Protein AF-A0A0S8JUA3-F1 (afdb_monomer_lite)

Structure (mmCIF, N/CA/C/O backbone):
data_AF-A0A0S8JUA3-F1
#
_entry.id   AF-A0A0S8JUA3-F1
#
loop_
_atom_site.group_PDB
_atom_site.id
_atom_site.type_symbol
_atom_site.label_atom_id
_atom_site.label_alt_id
_atom_site.label_comp_id
_atom_site.label_asym_id
_atom_site.label_entity_id
_atom_site.label_seq_id
_atom_site.pdbx_PDB_ins_code
_atom_site.Cartn_x
_atom_site.Cartn_y
_atom_site.Cartn_z
_atom_site.occupancy
_atom_site.B_iso_or_equiv
_atom_site.auth_seq_id
_atom_site.auth_comp_id
_atom_site.auth_asym_id
_atom_site.auth_atom_id
_atom_site.pdbx_PDB_model_num
ATOM 1 N N . MET A 1 1 ? 20.323 23.292 -15.624 1.00 36.72 1 MET A N 1
ATOM 2 C CA . MET A 1 1 ? 19.263 22.306 -15.928 1.00 36.72 1 MET A CA 1
ATOM 3 C C . MET A 1 1 ? 19.751 20.941 -15.466 1.00 36.72 1 MET A C 1
ATOM 5 O O . MET A 1 1 ? 20.550 20.321 -16.152 1.00 36.72 1 MET A O 1
ATOM 9 N N . THR A 1 2 ? 19.387 20.517 -14.258 1.00 39.62 2 THR A N 1
ATOM 10 C CA . THR A 1 2 ? 19.773 19.208 -13.717 1.00 39.62 2 THR A CA 1
ATOM 11 C C . THR A 1 2 ? 18.846 18.149 -14.302 1.00 39.62 2 THR A C 1
ATOM 13 O O . THR A 1 2 ? 17.684 18.047 -13.915 1.00 39.62 2 THR A O 1
ATOM 16 N N . GLN A 1 3 ? 19.338 17.376 -15.272 1.00 40.91 3 GLN A N 1
ATOM 17 C CA . GLN A 1 3 ? 18.647 16.166 -15.706 1.00 40.91 3 GLN A CA 1
ATOM 18 C C . GLN A 1 3 ? 18.680 15.166 -14.547 1.00 40.91 3 GLN A C 1
ATOM 20 O O . GLN A 1 3 ? 19.680 14.488 -14.321 1.00 40.91 3 GLN A O 1
ATOM 25 N N . GLY A 1 4 ? 17.604 15.121 -13.760 1.00 39.69 4 GLY A N 1
ATOM 26 C CA . GLY A 1 4 ? 17.374 14.019 -12.838 1.00 39.69 4 GLY A CA 1
ATOM 27 C C . GLY A 1 4 ? 17.335 12.730 -13.650 1.00 39.69 4 GLY A C 1
ATOM 28 O O . GLY A 1 4 ? 16.628 12.676 -14.654 1.00 39.69 4 GLY A O 1
ATOM 29 N N . LEU A 1 5 ? 18.126 11.733 -13.246 1.00 41.03 5 LEU A N 1
ATOM 30 C CA . LEU A 1 5 ? 18.123 10.385 -13.816 1.00 41.03 5 LEU A CA 1
ATOM 31 C C . LEU A 1 5 ? 16.672 9.938 -14.030 1.00 41.03 5 LEU A C 1
ATOM 33 O O . LEU A 1 5 ? 15.945 9.677 -13.069 1.00 41.03 5 LEU A O 1
ATOM 37 N N . ASN A 1 6 ? 16.249 9.945 -15.296 1.00 45.50 6 ASN A N 1
ATOM 38 C CA . ASN A 1 6 ? 14.921 9.528 -15.711 1.00 45.50 6 ASN A CA 1
ATOM 39 C C . ASN A 1 6 ? 14.685 8.119 -15.174 1.00 45.50 6 ASN A C 1
ATOM 41 O O . ASN A 1 6 ? 15.565 7.267 -15.278 1.00 45.50 6 ASN A O 1
ATOM 45 N N . ALA A 1 7 ? 13.508 7.896 -14.593 1.00 56.03 7 ALA A N 1
ATOM 46 C CA . ALA A 1 7 ? 13.044 6.589 -14.167 1.00 56.03 7 ALA A CA 1
ATOM 47 C C . ALA A 1 7 ? 13.173 5.600 -15.334 1.00 56.03 7 ALA A C 1
ATOM 49 O O . ALA A 1 7 ? 12.353 5.598 -16.250 1.00 56.03 7 ALA A O 1
ATOM 50 N N . GLN A 1 8 ? 14.246 4.815 -15.325 1.00 83.06 8 GLN A N 1
ATOM 51 C CA . GLN A 1 8 ? 14.466 3.762 -16.296 1.00 83.06 8 GLN A CA 1
ATOM 52 C C . GLN A 1 8 ? 13.833 2.497 -15.736 1.00 83.06 8 GLN A C 1
ATOM 54 O O . GLN A 1 8 ? 14.122 2.078 -14.611 1.00 83.06 8 GLN A O 1
ATOM 59 N N . SER A 1 9 ? 12.930 1.926 -16.521 1.00 92.50 9 SER A N 1
ATOM 60 C CA . SER A 1 9 ? 12.477 0.558 -16.358 1.00 92.50 9 SER A CA 1
ATOM 61 C C . SER A 1 9 ? 12.742 -0.211 -17.644 1.00 92.50 9 SER A C 1
ATOM 63 O O . SER A 1 9 ? 12.627 0.324 -18.750 1.00 92.50 9 SER A O 1
ATOM 65 N N . LEU A 1 10 ? 13.147 -1.464 -17.485 1.00 95.56 10 LEU A N 1
ATOM 66 C CA . LEU A 1 10 ? 13.174 -2.454 -18.543 1.00 95.56 10 LEU A CA 1
ATOM 67 C C . LEU A 1 10 ? 11.903 -3.286 -18.417 1.00 95.56 10 LEU A C 1
ATOM 69 O O . LEU A 1 10 ? 11.754 -4.054 -17.467 1.00 95.56 10 LEU A O 1
ATOM 73 N N . ASP A 1 11 ? 11.014 -3.123 -19.388 1.00 97.31 11 ASP A N 1
ATOM 74 C CA . ASP A 1 11 ? 9.666 -3.678 -19.359 1.00 97.31 11 ASP A CA 1
ATOM 75 C C . ASP A 1 11 ? 9.482 -4.661 -20.521 1.00 97.31 11 ASP A C 1
ATOM 77 O O . ASP A 1 11 ? 9.709 -4.310 -21.682 1.00 97.31 11 ASP A O 1
ATOM 81 N N . ILE A 1 12 ? 9.088 -5.898 -20.214 1.00 96.12 12 ILE A N 1
ATOM 82 C CA . ILE A 1 12 ? 9.023 -7.011 -21.170 1.00 96.12 12 ILE A CA 1
ATOM 83 C C . ILE A 1 12 ? 7.688 -7.748 -21.001 1.00 96.12 12 ILE A C 1
ATOM 85 O O . ILE A 1 12 ? 7.344 -8.092 -19.876 1.00 96.12 12 ILE A O 1
ATOM 89 N N . PRO A 1 13 ? 6.944 -8.073 -22.073 1.00 96.69 13 PRO A N 1
ATOM 90 C CA . PRO A 1 13 ? 7.205 -7.739 -23.476 1.00 96.69 13 PRO A CA 1
ATOM 91 C C . PRO A 1 13 ? 6.755 -6.318 -23.849 1.00 96.69 13 PRO A C 1
ATOM 93 O O . PRO A 1 13 ? 6.977 -5.876 -24.973 1.00 96.69 13 PRO A O 1
ATOM 96 N N . SER A 1 14 ? 6.087 -5.608 -22.937 1.00 96.06 14 SER A N 1
ATOM 97 C CA . SER A 1 14 ? 5.482 -4.305 -23.194 1.00 96.06 14 SER A CA 1
ATOM 98 C C . SER A 1 14 ? 5.811 -3.317 -22.087 1.00 96.06 14 SER A C 1
ATOM 100 O O . SER A 1 14 ? 5.848 -3.678 -20.918 1.00 96.06 14 SER A O 1
ATOM 102 N N . ARG A 1 15 ? 5.898 -2.030 -22.442 1.00 93.50 15 ARG A N 1
ATOM 103 C CA . ARG A 1 15 ? 6.065 -0.908 -21.497 1.00 93.50 15 ARG A CA 1
ATOM 104 C C . ARG A 1 15 ? 4.949 -0.771 -20.457 1.00 93.50 15 ARG A C 1
ATOM 106 O O . ARG A 1 15 ? 5.069 0.038 -19.548 1.00 93.50 15 ARG A O 1
ATOM 113 N N . ARG A 1 16 ? 3.830 -1.484 -20.620 1.00 94.75 16 ARG A N 1
ATOM 114 C CA . ARG A 1 16 ? 2.664 -1.393 -19.722 1.00 94.75 16 ARG A CA 1
ATOM 115 C C . ARG A 1 16 ? 2.325 -2.697 -19.019 1.00 94.75 16 ARG A C 1
ATOM 117 O O . ARG A 1 16 ? 1.551 -2.658 -18.066 1.00 94.75 16 ARG A O 1
ATOM 124 N N . TRP A 1 17 ? 2.834 -3.834 -19.491 1.00 97.62 17 TRP A N 1
ATOM 125 C CA . TRP A 1 17 ? 2.502 -5.118 -18.890 1.00 97.62 17 TRP A CA 1
ATOM 126 C C . TRP A 1 17 ? 3.566 -6.194 -19.105 1.00 97.62 17 TRP A C 1
ATOM 128 O O . TRP A 1 17 ? 4.299 -6.166 -20.094 1.00 97.62 17 TRP A O 1
ATOM 138 N N . GLY A 1 18 ? 3.599 -7.159 -18.184 1.00 98.06 18 GLY A N 1
ATOM 139 C CA . GLY A 1 18 ? 4.516 -8.299 -18.191 1.00 98.06 18 GLY A CA 1
ATOM 140 C C . GLY A 1 18 ? 5.434 -8.299 -16.971 1.00 98.06 18 GLY A C 1
ATOM 141 O O . GLY A 1 18 ? 4.951 -8.353 -15.841 1.00 98.06 18 GLY A O 1
ATOM 142 N N . VAL A 1 19 ? 6.745 -8.234 -17.191 1.00 98.12 19 VAL A N 1
ATOM 143 C CA . VAL A 1 19 ? 7.775 -8.118 -16.154 1.00 98.12 19 VAL A CA 1
ATOM 144 C C . VAL A 1 19 ? 8.521 -6.789 -16.307 1.00 98.12 19 VAL A C 1
ATOM 146 O O . VAL A 1 19 ? 9.017 -6.486 -17.389 1.00 98.12 19 VAL A O 1
ATOM 149 N N . SER A 1 20 ? 8.594 -6.005 -15.231 1.00 97.88 20 SER A N 1
ATOM 150 C CA . SER A 1 20 ? 9.273 -4.703 -15.162 1.00 97.88 20 SER A CA 1
ATOM 151 C C . SER A 1 20 ? 10.447 -4.780 -14.194 1.00 97.88 20 SER A C 1
ATOM 153 O O . SER A 1 20 ? 10.266 -5.148 -13.034 1.00 97.88 20 SER A O 1
ATOM 155 N N . PHE A 1 21 ? 11.622 -4.332 -14.627 1.00 97.06 21 PHE A N 1
ATOM 156 C CA . PHE A 1 21 ? 12.784 -4.092 -13.772 1.00 97.06 21 PHE A CA 1
ATOM 157 C C . PHE A 1 21 ? 13.107 -2.602 -13.755 1.00 97.06 21 PHE A C 1
ATOM 159 O O . PHE A 1 21 ? 13.521 -2.046 -14.766 1.00 97.06 21 PHE A O 1
ATOM 166 N N . GLY A 1 22 ? 12.928 -1.953 -12.610 1.00 94.00 22 GLY A N 1
ATOM 167 C CA . GLY A 1 22 ? 13.101 -0.515 -12.434 1.00 94.00 22 GLY A CA 1
ATOM 168 C C . GLY A 1 22 ? 11.785 0.211 -12.164 1.00 94.00 22 GLY A C 1
ATOM 169 O O . GLY A 1 22 ? 10.752 -0.390 -11.860 1.00 94.00 22 GLY A O 1
ATOM 170 N N . ASN A 1 23 ? 11.824 1.538 -12.249 1.00 94.94 23 ASN A N 1
ATOM 171 C CA . ASN A 1 23 ? 10.730 2.384 -11.781 1.00 94.94 23 ASN A CA 1
ATOM 172 C C . ASN A 1 23 ? 9.723 2.708 -12.900 1.00 94.94 23 ASN A C 1
ATOM 174 O O . ASN A 1 23 ? 9.596 3.859 -13.315 1.00 94.94 23 ASN A O 1
ATOM 178 N N . SER A 1 24 ? 8.982 1.700 -13.374 1.00 95.56 24 SER A N 1
ATOM 179 C CA . SER A 1 24 ? 7.852 1.944 -14.282 1.00 95.56 24 SER A CA 1
ATOM 180 C C . SER A 1 24 ? 6.722 2.648 -13.518 1.00 95.56 24 SER A C 1
ATOM 182 O O . SER A 1 24 ? 6.395 2.247 -12.395 1.00 95.56 24 SER A O 1
ATOM 184 N N . LYS A 1 25 ? 6.165 3.725 -14.090 1.00 95.12 25 LYS A N 1
ATOM 185 C CA . LYS A 1 25 ? 5.148 4.579 -13.439 1.00 95.12 25 LYS A CA 1
ATOM 186 C C . LYS A 1 25 ? 3.723 4.037 -13.592 1.00 95.12 25 LYS A C 1
ATOM 188 O O . LYS A 1 25 ? 2.866 4.338 -12.762 1.00 95.12 25 LYS A O 1
ATOM 193 N N . GLU A 1 26 ? 3.479 3.270 -14.653 1.00 97.00 26 GLU A N 1
ATOM 194 C CA . GLU A 1 26 ? 2.200 2.638 -14.984 1.00 97.00 26 GLU A CA 1
ATOM 195 C C . GLU A 1 26 ? 2.442 1.228 -15.514 1.00 97.00 26 GLU A C 1
ATOM 197 O O . GLU A 1 26 ? 2.859 1.066 -16.660 1.00 97.00 26 GLU A O 1
ATOM 202 N N . PHE A 1 27 ? 2.188 0.209 -14.694 1.00 97.94 27 PHE A N 1
ATOM 203 C CA . PHE A 1 27 ? 2.537 -1.162 -15.060 1.00 97.94 27 PHE A CA 1
ATOM 204 C C . PHE A 1 27 ? 1.560 -2.209 -14.524 1.00 97.94 27 PHE A C 1
ATOM 206 O O . PHE A 1 27 ? 1.070 -2.100 -13.400 1.00 97.94 27 PHE A O 1
ATOM 213 N N . THR A 1 28 ? 1.302 -3.246 -15.322 1.00 98.62 28 THR A N 1
ATOM 214 C CA . THR A 1 28 ? 0.479 -4.401 -14.946 1.00 98.62 28 THR A CA 1
ATOM 215 C C . THR A 1 28 ? 1.264 -5.705 -15.065 1.00 98.62 28 THR A C 1
ATOM 217 O O . THR A 1 28 ? 1.608 -6.127 -16.164 1.00 98.62 28 THR A O 1
ATOM 220 N N . GLY A 1 29 ? 1.533 -6.382 -13.955 1.00 98.19 29 GLY A N 1
ATOM 221 C CA . GLY A 1 29 ? 2.257 -7.652 -13.952 1.00 98.19 29 GLY A CA 1
ATOM 222 C C . GLY A 1 29 ? 3.201 -7.775 -12.765 1.00 98.19 29 GLY A C 1
ATOM 223 O O . GLY A 1 29 ? 2.838 -7.406 -11.651 1.00 98.19 29 GLY A O 1
ATOM 224 N N . LEU A 1 30 ? 4.397 -8.311 -13.000 1.00 98.50 30 LEU A N 1
ATOM 225 C CA . LEU A 1 30 ? 5.438 -8.480 -11.989 1.00 98.50 30 LEU A CA 1
ATOM 226 C C . LEU A 1 30 ? 6.458 -7.344 -12.096 1.00 98.50 30 LEU A C 1
ATOM 228 O O . LEU A 1 30 ? 7.087 -7.165 -13.134 1.00 98.50 30 LEU A O 1
ATOM 232 N N . ARG A 1 31 ? 6.641 -6.572 -11.030 1.00 97.50 31 ARG A N 1
ATOM 233 C CA . ARG A 1 31 ? 7.524 -5.406 -11.004 1.00 97.50 31 ARG A CA 1
ATOM 234 C C . ARG A 1 31 ? 8.559 -5.549 -9.902 1.00 97.50 31 ARG A C 1
ATOM 236 O O . ARG A 1 31 ? 8.207 -5.682 -8.738 1.00 97.50 31 ARG A O 1
ATOM 243 N N . PHE A 1 32 ? 9.826 -5.463 -10.276 1.00 97.44 32 PHE A N 1
ATOM 244 C CA . PHE A 1 32 ? 10.958 -5.348 -9.371 1.00 97.44 32 PHE A CA 1
ATOM 245 C C . PHE A 1 32 ? 11.474 -3.922 -9.436 1.00 97.44 32 PHE A C 1
ATOM 247 O O . PHE A 1 32 ? 11.832 -3.436 -10.506 1.00 97.44 32 PHE A O 1
ATOM 254 N N . ASN A 1 33 ? 11.533 -3.245 -8.300 1.00 95.06 33 ASN A N 1
ATOM 255 C CA . ASN A 1 33 ? 12.000 -1.877 -8.224 1.00 95.06 33 ASN A CA 1
ATOM 256 C C . ASN A 1 33 ? 12.934 -1.684 -7.027 1.00 95.06 33 ASN A C 1
ATOM 258 O O . ASN A 1 33 ? 12.773 -2.290 -5.971 1.00 95.06 33 ASN A O 1
ATOM 262 N N . PHE A 1 34 ? 13.918 -0.802 -7.178 1.00 94.19 34 PHE A N 1
ATOM 263 C CA . PHE A 1 34 ? 14.765 -0.417 -6.056 1.00 94.19 34 PHE A CA 1
ATOM 264 C C . PHE A 1 34 ? 14.014 0.512 -5.098 1.00 94.19 34 PHE A C 1
ATOM 266 O O . PHE A 1 34 ? 14.025 0.299 -3.891 1.00 94.19 34 PHE A O 1
ATOM 273 N N . ARG A 1 35 ? 13.357 1.548 -5.632 1.00 94.62 35 ARG A N 1
ATOM 274 C CA . ARG A 1 35 ? 12.658 2.564 -4.841 1.00 94.62 35 ARG A CA 1
ATOM 275 C C . ARG A 1 35 ? 11.598 3.265 -5.676 1.00 94.62 35 ARG A C 1
ATOM 277 O O . ARG A 1 35 ? 11.921 3.813 -6.730 1.00 94.62 35 ARG A O 1
ATOM 284 N N . ASP A 1 36 ? 10.355 3.277 -5.208 1.00 94.50 36 ASP A N 1
ATOM 285 C CA . ASP A 1 36 ? 9.253 3.906 -5.943 1.00 94.50 36 ASP A CA 1
ATOM 286 C C . ASP A 1 36 ? 9.387 5.429 -5.984 1.00 94.50 36 ASP A C 1
ATOM 288 O O . ASP A 1 36 ? 9.708 6.067 -4.978 1.00 94.50 36 ASP A O 1
ATOM 292 N N . SER A 1 37 ? 9.166 6.009 -7.162 1.00 94.94 37 SER A N 1
ATOM 293 C CA . SER A 1 37 ? 9.193 7.455 -7.388 1.00 94.94 37 SER A CA 1
ATOM 294 C C . SER A 1 37 ? 8.195 7.838 -8.470 1.00 94.94 37 SER A C 1
ATOM 296 O O . SER A 1 37 ? 8.240 7.294 -9.575 1.00 94.94 37 SER A O 1
ATOM 298 N N . GLN A 1 38 ? 7.304 8.784 -8.168 1.00 95.12 38 GLN A N 1
ATOM 299 C CA . GLN A 1 38 ? 6.269 9.255 -9.098 1.00 95.12 38 GLN A CA 1
ATOM 300 C C . GLN A 1 38 ? 5.485 8.120 -9.792 1.00 95.12 38 GLN A C 1
ATOM 302 O O . GLN A 1 38 ? 5.128 8.221 -10.971 1.00 95.12 38 GLN A O 1
ATOM 307 N N . VAL A 1 39 ? 5.275 7.003 -9.095 1.00 96.44 39 VAL A N 1
ATOM 308 C CA . VAL A 1 39 ? 4.435 5.909 -9.572 1.00 96.44 39 VAL A CA 1
ATOM 309 C C . VAL A 1 39 ? 2.994 6.398 -9.563 1.00 96.44 39 VAL A C 1
ATOM 311 O O . VAL A 1 39 ? 2.554 7.024 -8.605 1.00 96.44 39 VAL A O 1
ATOM 314 N N . ARG A 1 40 ? 2.257 6.108 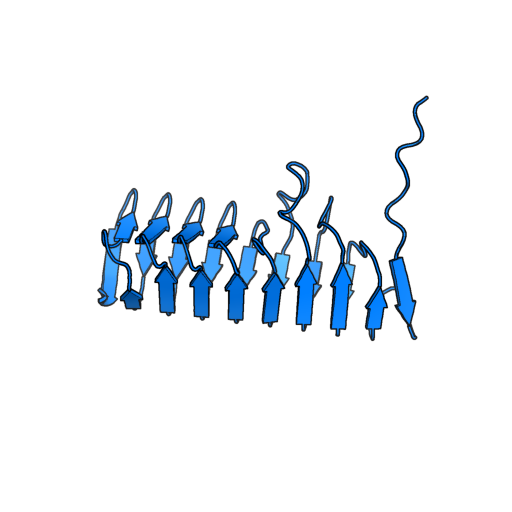-10.635 1.00 97.12 40 ARG A N 1
ATOM 315 C CA . ARG A 1 40 ? 0.836 6.450 -10.763 1.00 97.12 40 ARG A CA 1
ATOM 316 C C . ARG A 1 40 ? -0.039 5.229 -10.550 1.00 97.12 40 ARG A C 1
ATOM 318 O O . ARG A 1 40 ? -1.001 5.282 -9.792 1.00 97.12 40 ARG A O 1
ATOM 325 N N . ARG A 1 41 ? 0.294 4.111 -11.202 1.00 98.00 41 ARG A N 1
ATOM 326 C CA . ARG A 1 41 ? -0.506 2.886 -11.121 1.00 98.00 41 ARG A CA 1
ATOM 327 C C . ARG A 1 41 ? 0.341 1.630 -11.245 1.00 98.00 41 ARG A C 1
ATOM 329 O O . ARG A 1 41 ? 1.067 1.466 -12.218 1.00 98.00 41 ARG A O 1
ATOM 336 N N . VAL A 1 42 ? 0.178 0.698 -10.315 1.00 98.12 42 VAL A N 1
ATOM 337 C CA . VAL A 1 42 ? 0.727 -0.657 -10.432 1.00 98.12 42 VAL A CA 1
ATOM 338 C C . VAL A 1 42 ? -0.379 -1.659 -10.152 1.00 98.12 42 VAL A C 1
ATOM 340 O O . VAL A 1 42 ? -1.073 -1.546 -9.148 1.00 98.12 42 VAL A O 1
ATOM 343 N N . THR A 1 43 ? -0.574 -2.624 -11.047 1.00 98.62 43 THR A N 1
ATOM 344 C CA . THR A 1 43 ? -1.535 -3.720 -10.859 1.00 98.62 43 THR A CA 1
ATOM 345 C C . THR A 1 43 ? -0.815 -5.061 -10.970 1.00 98.62 43 THR A C 1
ATOM 347 O O . THR A 1 43 ? -0.219 -5.343 -12.000 1.00 98.62 43 THR A O 1
ATOM 350 N N . GLY A 1 44 ? -0.837 -5.896 -9.935 1.00 98.31 44 GLY A N 1
ATOM 351 C CA . GLY A 1 44 ? -0.141 -7.187 -9.922 1.00 98.31 44 GLY A CA 1
ATOM 352 C C . GLY A 1 44 ? 0.794 -7.338 -8.727 1.00 98.31 44 GLY A C 1
ATOM 353 O O . GLY A 1 44 ? 0.395 -7.059 -7.602 1.00 98.31 44 GLY A O 1
ATOM 354 N N . ILE A 1 45 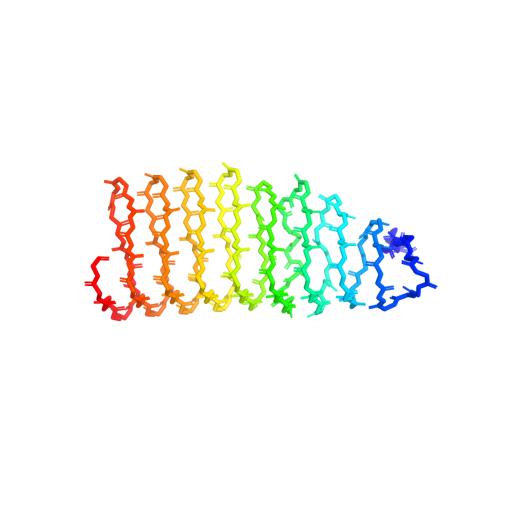? 2.016 -7.816 -8.957 1.00 98.50 45 ILE A N 1
ATOM 355 C CA . ILE A 1 45 ? 3.013 -8.076 -7.913 1.00 98.50 45 ILE A CA 1
ATOM 356 C C . ILE A 1 45 ? 4.096 -6.996 -7.983 1.00 98.50 45 ILE A C 1
ATOM 358 O O . ILE A 1 45 ? 4.771 -6.873 -9.000 1.00 98.50 45 ILE A O 1
ATOM 362 N N . ASN A 1 46 ? 4.290 -6.235 -6.907 1.00 97.88 46 ASN A N 1
ATOM 363 C CA . ASN A 1 46 ? 5.308 -5.192 -6.795 1.00 97.88 46 ASN A CA 1
ATOM 364 C C . ASN A 1 46 ? 6.321 -5.530 -5.697 1.00 97.88 46 ASN A C 1
ATOM 366 O O . ASN A 1 46 ? 5.954 -5.648 -4.534 1.00 97.88 46 ASN A O 1
ATOM 370 N N . ILE A 1 47 ? 7.597 -5.632 -6.045 1.00 98.00 47 ILE A N 1
ATOM 371 C CA . ILE A 1 47 ? 8.698 -5.867 -5.112 1.00 98.00 47 ILE A CA 1
ATOM 372 C C . ILE A 1 47 ? 9.554 -4.600 -5.078 1.00 98.00 47 ILE A C 1
ATOM 374 O O . ILE A 1 47 ? 10.206 -4.283 -6.070 1.00 98.00 47 ILE A O 1
ATOM 378 N N . THR A 1 48 ? 9.547 -3.871 -3.956 1.00 95.75 48 THR A N 1
ATOM 379 C CA . THR A 1 48 ? 10.344 -2.647 -3.752 1.00 95.75 48 THR A CA 1
ATOM 380 C C . THR A 1 48 ? 11.402 -2.846 -2.671 1.00 95.75 48 THR A C 1
ATOM 382 O O . THR A 1 48 ? 11.096 -3.221 -1.541 1.00 95.75 48 THR A O 1
ATOM 385 N N . LEU A 1 49 ? 12.668 -2.579 -2.983 1.00 94.69 49 LEU A N 1
ATOM 386 C CA . LEU A 1 49 ? 13.770 -2.788 -2.031 1.00 94.69 49 LEU A CA 1
ATOM 387 C C . LEU A 1 49 ? 13.892 -1.672 -0.984 1.00 94.69 49 LEU A C 1
ATOM 389 O O . LEU A 1 49 ? 14.486 -1.878 0.072 1.00 94.69 49 LEU A O 1
ATOM 393 N N . TRP A 1 50 ? 13.322 -0.499 -1.253 1.00 95.62 50 TRP A N 1
ATOM 394 C CA . TRP A 1 50 ? 13.430 0.675 -0.394 1.00 95.62 50 TRP A CA 1
ATOM 395 C C . TRP A 1 50 ? 12.095 1.398 -0.231 1.00 95.62 50 TRP A C 1
ATOM 397 O O . TRP A 1 50 ? 11.180 1.262 -1.047 1.00 95.62 50 TRP A O 1
ATOM 407 N N . THR A 1 51 ? 12.012 2.218 0.816 1.00 93.06 51 THR A N 1
ATOM 408 C CA . THR A 1 51 ? 10.862 3.081 1.096 1.00 93.06 51 THR A CA 1
ATOM 409 C C . THR A 1 51 ? 10.612 4.051 -0.065 1.00 93.06 51 THR A C 1
ATOM 411 O O . THR A 1 51 ? 11.566 4.721 -0.491 1.00 93.06 51 THR A O 1
ATOM 414 N N . PRO A 1 52 ? 9.364 4.196 -0.553 1.00 93.25 52 PRO A N 1
ATOM 415 C CA . PRO A 1 52 ? 9.010 5.144 -1.604 1.00 93.25 52 PRO A CA 1
ATOM 416 C C . PRO A 1 52 ? 9.566 6.552 -1.364 1.00 93.25 52 PRO A C 1
ATOM 418 O O . PRO A 1 52 ? 9.818 6.994 -0.237 1.00 93.25 52 PRO A O 1
ATOM 421 N N . ARG A 1 53 ? 9.827 7.279 -2.446 1.00 93.44 53 ARG A N 1
ATOM 422 C CA . ARG A 1 53 ? 10.184 8.696 -2.372 1.00 93.44 53 ARG A CA 1
ATOM 423 C C . ARG A 1 53 ? 8.979 9.531 -1.938 1.00 93.44 53 ARG A C 1
ATOM 425 O O . ARG A 1 53 ? 7.830 9.144 -2.118 1.00 93.44 53 ARG A O 1
ATOM 432 N N . LYS A 1 54 ? 9.264 10.726 -1.410 1.00 90.56 54 LYS A N 1
ATOM 433 C CA . LYS A 1 54 ? 8.239 11.705 -1.006 1.00 90.56 54 LYS A CA 1
ATOM 434 C C . LYS A 1 54 ? 7.385 12.208 -2.177 1.00 90.56 54 LYS A C 1
ATOM 436 O O . LYS A 1 54 ? 6.342 12.789 -1.939 1.00 90.56 54 LYS A O 1
ATOM 441 N N . ASP A 1 55 ? 7.828 11.993 -3.415 1.00 89.12 55 ASP A N 1
ATOM 442 C CA . ASP A 1 55 ? 7.108 12.337 -4.646 1.00 89.12 55 ASP A CA 1
ATOM 443 C C . ASP A 1 55 ? 6.154 11.223 -5.128 1.00 89.12 55 ASP A C 1
ATOM 445 O O . ASP A 1 55 ? 5.576 11.328 -6.206 1.00 89.12 55 ASP A O 1
ATOM 449 N N . ASN A 1 56 ? 5.997 10.142 -4.355 1.00 91.69 56 ASN A N 1
ATOM 450 C CA . ASN A 1 56 ? 5.169 8.983 -4.696 1.00 91.69 56 ASN A CA 1
ATOM 451 C C . ASN A 1 56 ? 3.749 9.062 -4.097 1.00 91.69 56 ASN A C 1
ATOM 453 O O . ASN A 1 56 ? 3.161 8.047 -3.726 1.00 91.69 56 ASN A O 1
ATOM 457 N N . THR A 1 57 ? 3.214 10.275 -3.959 1.00 90.00 57 THR A N 1
ATOM 458 C CA . THR A 1 57 ? 1.968 10.585 -3.232 1.00 90.00 57 THR A CA 1
ATOM 459 C C . THR A 1 57 ? 0.691 10.285 -4.008 1.00 90.00 57 THR A C 1
ATOM 461 O O . THR A 1 57 ? -0.387 10.390 -3.439 1.00 90.00 57 THR A O 1
ATOM 464 N N . GLU A 1 58 ? 0.795 9.930 -5.290 1.00 94.38 58 GLU A N 1
ATOM 465 C CA . GLU A 1 58 ? -0.343 9.620 -6.172 1.00 94.38 58 GLU A CA 1
ATOM 466 C C . GLU A 1 58 ? -0.438 8.125 -6.523 1.00 94.38 58 GLU A C 1
ATOM 468 O O . GLU A 1 58 ? -1.333 7.709 -7.257 1.00 94.38 58 GLU A O 1
ATOM 473 N N . ALA A 1 59 ? 0.481 7.297 -6.018 1.00 96.94 59 ALA A N 1
ATOM 474 C CA . ALA A 1 59 ? 0.593 5.908 -6.442 1.00 96.94 59 ALA A CA 1
ATOM 475 C C . ALA A 1 59 ? -0.629 5.071 -6.040 1.00 96.94 59 ALA A C 1
ATOM 477 O O . ALA A 1 59 ? -0.929 4.915 -4.858 1.00 96.94 59 ALA A O 1
ATOM 478 N N . VAL A 1 60 ? -1.294 4.468 -7.025 1.00 98.25 60 VAL A N 1
ATOM 479 C CA . VAL A 1 60 ? -2.353 3.476 -6.815 1.00 98.25 60 VAL A CA 1
ATOM 480 C C . VAL A 1 60 ? -1.789 2.084 -7.074 1.00 98.25 60 VAL A C 1
ATOM 482 O O . VAL A 1 60 ? -1.517 1.719 -8.219 1.00 98.25 60 VAL A O 1
ATOM 485 N N . VAL A 1 61 ? -1.620 1.290 -6.022 1.00 98.19 61 VAL A N 1
ATOM 486 C CA . VAL A 1 61 ? -1.095 -0.076 -6.103 1.00 98.19 61 VAL A CA 1
ATOM 487 C C . VAL A 1 61 ? -2.216 -1.063 -5.808 1.00 98.19 61 VAL A C 1
ATOM 489 O O . VAL A 1 61 ? -2.879 -0.981 -4.779 1.00 98.19 61 VAL A O 1
ATOM 492 N N . SER A 1 62 ? -2.455 -1.995 -6.726 1.00 98.62 62 SER A N 1
ATOM 493 C CA . SER A 1 62 ? -3.489 -3.024 -6.612 1.00 98.62 62 SER A CA 1
ATOM 494 C C . SER A 1 62 ? -2.894 -4.415 -6.823 1.00 98.62 62 SER A C 1
ATOM 496 O O . SER A 1 62 ? -2.409 -4.711 -7.909 1.00 98.62 62 SER A O 1
ATOM 498 N N . GLY A 1 63 ? -2.934 -5.281 -5.814 1.00 98.38 63 GLY A N 1
ATOM 499 C CA . GLY A 1 63 ? -2.398 -6.643 -5.868 1.00 98.38 63 GLY A CA 1
ATOM 500 C C . GLY A 1 63 ? -1.476 -6.956 -4.691 1.00 98.38 63 GLY A C 1
ATOM 501 O O . GLY A 1 63 ? -1.793 -6.609 -3.559 1.00 98.38 63 GLY A O 1
ATOM 502 N N . LEU A 1 64 ? -0.358 -7.636 -4.946 1.00 98.62 64 LEU A N 1
ATOM 503 C CA . LEU A 1 64 ? 0.631 -8.008 -3.932 1.00 98.62 64 LEU A CA 1
ATOM 504 C C . LEU A 1 64 ? 1.774 -6.986 -3.913 1.00 98.62 64 LEU A C 1
ATOM 506 O O . LEU A 1 64 ? 2.327 -6.657 -4.957 1.00 98.62 64 LEU A O 1
ATOM 510 N N . SER A 1 65 ? 2.173 -6.494 -2.744 1.00 98.31 65 SER A N 1
ATOM 511 C CA . SER A 1 65 ? 3.378 -5.674 -2.578 1.00 98.31 65 SER A CA 1
ATOM 512 C C . SER A 1 65 ? 4.296 -6.257 -1.519 1.00 98.31 65 SER A C 1
ATOM 514 O O . SER A 1 65 ? 3.844 -6.547 -0.418 1.00 98.31 65 SER A O 1
ATOM 516 N N . LEU A 1 66 ? 5.578 -6.382 -1.840 1.00 98.31 66 LEU A N 1
ATOM 517 C CA . LEU A 1 66 ? 6.628 -6.855 -0.945 1.00 98.31 66 LEU A CA 1
ATOM 518 C C . LEU A 1 66 ? 7.723 -5.791 -0.878 1.00 98.31 66 LEU A C 1
ATOM 520 O O . LEU A 1 66 ? 8.128 -5.262 -1.914 1.00 98.31 66 LEU A O 1
ATOM 524 N N . GLY A 1 67 ? 8.231 -5.469 0.306 1.00 97.19 67 GLY A N 1
ATOM 525 C CA . GLY A 1 67 ? 9.368 -4.558 0.389 1.00 97.19 67 GLY A CA 1
ATOM 526 C C . GLY A 1 67 ? 9.809 -4.201 1.792 1.00 97.19 67 GLY A C 1
ATOM 527 O O . GLY A 1 67 ? 9.274 -4.716 2.765 1.00 97.19 67 GLY A O 1
ATOM 528 N N . LEU A 1 68 ? 10.777 -3.289 1.904 1.00 96.88 68 LEU A N 1
ATOM 529 C CA . LEU A 1 68 ? 11.186 -2.765 3.210 1.00 96.88 68 LEU A CA 1
ATOM 530 C C . LEU A 1 68 ? 10.015 -2.034 3.880 1.00 96.88 68 LEU A C 1
ATOM 532 O O . LEU A 1 68 ? 9.609 -2.381 4.989 1.00 96.88 68 LEU A O 1
ATOM 536 N N . ILE A 1 69 ? 9.465 -1.055 3.154 1.00 97.00 69 ILE A N 1
ATOM 537 C CA . ILE A 1 69 ? 8.231 -0.346 3.489 1.00 97.00 69 ILE A CA 1
ATOM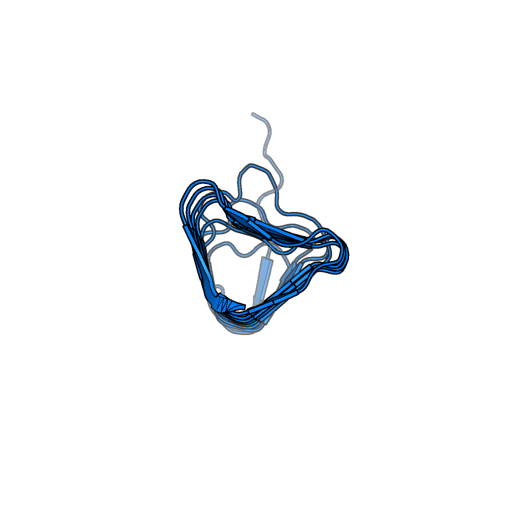 538 C C . ILE A 1 69 ? 7.437 -0.099 2.197 1.00 97.00 69 ILE A C 1
ATOM 540 O O . ILE A 1 69 ? 7.599 0.968 1.599 1.00 97.00 69 ILE A O 1
ATOM 544 N N . PRO A 1 70 ? 6.649 -1.067 1.686 1.00 97.06 70 PRO A N 1
ATOM 545 C CA . PRO A 1 70 ? 5.780 -0.822 0.540 1.00 97.06 70 PRO A CA 1
ATOM 546 C C . PRO A 1 70 ? 4.794 0.306 0.850 1.00 97.06 70 PRO A C 1
ATOM 548 O O . PRO A 1 70 ? 4.221 0.360 1.941 1.00 97.06 70 PRO A O 1
ATOM 551 N N . GLY A 1 71 ? 4.579 1.193 -0.123 1.00 95.25 71 GLY A N 1
ATOM 552 C CA . GLY A 1 71 ? 3.608 2.260 0.051 1.00 95.25 71 GLY A CA 1
ATOM 553 C C . GLY A 1 71 ? 3.274 3.081 -1.183 1.00 95.25 71 GLY A C 1
ATOM 554 O O . GLY A 1 71 ? 3.958 3.035 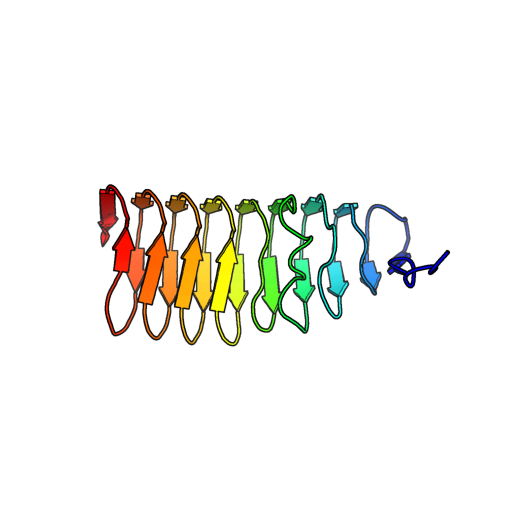-2.205 1.00 95.25 71 GLY A O 1
ATOM 555 N N . GLY A 1 72 ? 2.196 3.847 -1.055 1.00 96.19 72 GLY A N 1
ATOM 556 C CA . GLY A 1 72 ? 1.616 4.674 -2.108 1.00 96.19 72 GLY A CA 1
ATOM 557 C C . GLY A 1 72 ? 0.465 5.525 -1.579 1.00 96.19 72 GLY A C 1
ATOM 558 O O . GLY A 1 72 ? 0.276 5.641 -0.374 1.00 96.19 72 GLY A O 1
ATOM 559 N N . ALA A 1 73 ? -0.322 6.119 -2.466 1.00 97.88 73 ALA A N 1
ATOM 560 C CA . ALA A 1 73 ? -1.533 6.840 -2.089 1.00 97.88 73 ALA A CA 1
ATOM 561 C C . ALA A 1 73 ? -2.657 5.885 -1.695 1.00 97.88 73 ALA A C 1
ATOM 563 O O . ALA A 1 73 ? -3.243 6.001 -0.623 1.00 97.88 73 ALA A O 1
ATOM 564 N N . GLN A 1 74 ? -2.941 4.939 -2.586 1.00 98.38 74 GLN A N 1
ATOM 565 C CA . GLN A 1 74 ? -4.021 3.971 -2.465 1.00 98.38 74 GLN A CA 1
ATOM 566 C C . GLN A 1 74 ? -3.416 2.584 -2.631 1.00 98.38 74 GLN A C 1
ATOM 568 O O . GLN A 1 74 ? -2.814 2.280 -3.661 1.00 98.38 74 GLN A O 1
ATOM 573 N N . MET A 1 75 ? -3.575 1.746 -1.621 1.00 98.31 75 MET A N 1
ATOM 574 C CA . MET A 1 75 ? -2.989 0.413 -1.563 1.00 98.31 75 MET A CA 1
ATOM 575 C C . MET A 1 75 ? -4.130 -0.590 -1.389 1.00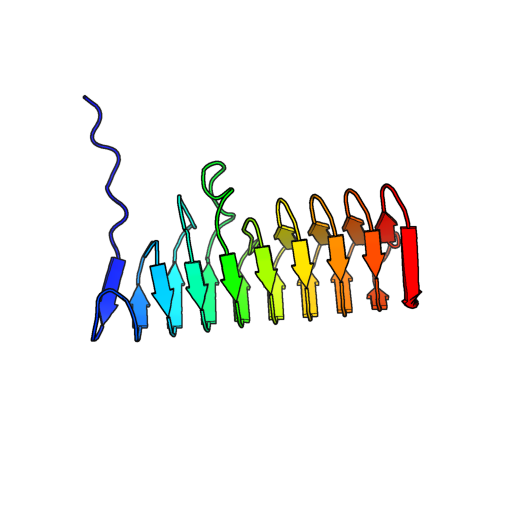 98.31 75 MET A C 1
ATOM 577 O O . MET A 1 75 ? -4.841 -0.554 -0.386 1.00 98.31 75 MET A O 1
ATOM 581 N N . LYS A 1 76 ? -4.355 -1.446 -2.387 1.00 98.69 76 LYS A N 1
ATOM 582 C CA . LYS A 1 76 ? -5.427 -2.446 -2.380 1.00 98.69 76 LYS A CA 1
ATOM 583 C C . LYS A 1 76 ? -4.869 -3.843 -2.628 1.00 98.69 76 LYS A C 1
ATOM 585 O O . LYS A 1 76 ? -4.377 -4.111 -3.720 1.00 98.69 76 LYS A O 1
ATOM 590 N N . GLY A 1 77 ? -5.038 -4.764 -1.688 1.00 98.50 77 GLY A N 1
ATOM 591 C CA . GLY A 1 77 ? -4.651 -6.166 -1.856 1.00 98.50 77 GLY A CA 1
ATOM 592 C C . GLY A 1 77 ? -3.856 -6.700 -0.674 1.00 98.50 77 GLY A C 1
ATOM 593 O O . GLY A 1 77 ? -4.337 -6.649 0.451 1.00 98.50 77 GLY A O 1
ATOM 594 N N . ILE A 1 78 ? -2.686 -7.279 -0.933 1.00 98.75 78 ILE A N 1
ATOM 595 C CA . ILE A 1 78 ? -1.822 -7.873 0.091 1.00 98.75 78 ILE A CA 1
ATOM 596 C C . ILE A 1 78 ? -0.512 -7.093 0.121 1.00 98.75 78 ILE A C 1
ATOM 598 O O . ILE A 1 78 ? 0.185 -7.016 -0.886 1.00 98.75 78 ILE A O 1
ATOM 602 N N . HIS A 1 79 ? -0.145 -6.528 1.262 1.00 98.56 79 HIS A N 1
ATOM 603 C CA . HIS A 1 79 ? 1.040 -5.688 1.392 1.00 98.56 79 HIS A CA 1
ATOM 604 C C . HIS A 1 79 ? 1.887 -6.180 2.562 1.00 98.56 79 HIS A C 1
ATOM 606 O O . HIS A 1 79 ? 1.441 -6.150 3.702 1.00 98.56 79 HIS A O 1
ATOM 612 N N . ILE A 1 80 ? 3.100 -6.651 2.279 1.00 98.44 80 ILE A N 1
ATOM 613 C CA . ILE A 1 80 ? 4.014 -7.233 3.263 1.00 98.44 80 ILE A CA 1
ATOM 614 C C . ILE A 1 80 ? 5.290 -6.398 3.296 1.00 98.44 80 ILE A C 1
ATOM 616 O O . ILE A 1 80 ? 6.076 -6.369 2.345 1.00 98.44 80 ILE A O 1
ATOM 620 N N . GLY A 1 81 ? 5.473 -5.700 4.407 1.00 97.88 81 GLY A N 1
ATOM 621 C CA . GLY A 1 81 ? 6.631 -4.880 4.700 1.00 97.88 81 GLY A CA 1
ATOM 622 C C . GLY A 1 81 ? 7.549 -5.517 5.730 1.00 97.88 81 GLY A C 1
ATOM 623 O O . GLY A 1 81 ? 7.099 -5.904 6.806 1.00 97.88 81 GLY A O 1
ATOM 624 N N . LEU A 1 82 ? 8.851 -5.564 5.442 1.00 97.50 82 LEU A N 1
ATOM 625 C CA . LEU A 1 82 ? 9.845 -6.042 6.404 1.00 97.50 82 LEU A CA 1
ATOM 626 C C . LEU A 1 82 ? 9.906 -5.153 7.650 1.00 97.50 82 LEU A C 1
ATOM 628 O O . LEU A 1 82 ? 10.125 -5.667 8.735 1.00 97.50 82 LEU A O 1
ATOM 632 N N . LEU A 1 83 ? 9.714 -3.840 7.507 1.00 97.31 83 LEU A N 1
ATOM 633 C CA . LEU A 1 83 ? 9.593 -2.915 8.637 1.00 97.31 83 LEU A CA 1
ATOM 634 C C . LEU A 1 83 ? 8.166 -2.401 8.796 1.00 97.31 83 LEU A C 1
ATOM 636 O O . LEU A 1 83 ? 7.711 -2.211 9.913 1.00 97.31 83 LEU A O 1
ATOM 640 N N . GLY A 1 84 ? 7.429 -2.190 7.712 1.00 96.75 84 GLY A N 1
ATOM 641 C CA . GLY A 1 84 ? 6.053 -1.711 7.806 1.00 96.75 84 GLY A CA 1
ATOM 642 C C . GLY A 1 84 ? 5.386 -1.587 6.452 1.00 96.75 84 GLY A C 1
ATOM 643 O O . GLY A 1 84 ? 6.054 -1.716 5.441 1.00 96.75 84 GLY A O 1
ATOM 644 N N . ALA A 1 85 ? 4.094 -1.302 6.404 1.00 97.56 85 ALA A N 1
ATOM 645 C CA . ALA A 1 85 ? 3.398 -0.975 5.159 1.00 97.56 85 ALA A CA 1
ATOM 646 C C . ALA A 1 85 ? 2.604 0.318 5.354 1.00 97.56 85 ALA A C 1
ATOM 648 O O . ALA A 1 85 ? 2.033 0.529 6.424 1.00 97.56 85 ALA A O 1
ATOM 649 N N . GLY A 1 86 ? 2.616 1.202 4.356 1.00 96.31 86 GLY A N 1
ATOM 650 C CA . GLY A 1 86 ? 2.094 2.556 4.520 1.00 96.31 86 GLY A CA 1
ATOM 651 C C . GLY A 1 86 ? 1.341 3.083 3.307 1.00 96.31 86 GLY A C 1
ATOM 652 O O . GLY A 1 86 ? 1.800 2.919 2.180 1.00 96.31 86 GLY A O 1
ATOM 653 N N . ALA A 1 87 ? 0.243 3.800 3.523 1.00 97.50 87 ALA A N 1
ATOM 654 C CA . ALA A 1 87 ? -0.382 4.620 2.493 1.00 97.50 87 ALA A CA 1
ATOM 655 C C . ALA A 1 87 ? -0.620 6.052 2.958 1.00 97.50 87 ALA A C 1
ATOM 657 O O . ALA A 1 87 ? -0.947 6.293 4.116 1.00 97.50 87 ALA A O 1
ATOM 658 N N . THR A 1 88 ? -0.491 7.020 2.052 1.00 97.50 88 THR A N 1
ATOM 659 C CA . THR A 1 88 ? -0.802 8.422 2.373 1.00 97.50 88 THR A CA 1
ATOM 660 C C . THR A 1 88 ? -2.302 8.697 2.396 1.00 97.50 88 THR A C 1
ATOM 662 O O . THR A 1 88 ? -2.707 9.659 3.035 1.00 97.50 88 THR A O 1
ATOM 665 N N . ALA A 1 89 ? -3.118 7.874 1.728 1.00 98.12 89 ALA A N 1
ATOM 666 C CA . ALA A 1 89 ? -4.573 7.927 1.818 1.00 98.12 89 ALA A CA 1
ATOM 667 C C . ALA A 1 89 ? -5.130 6.611 2.377 1.00 98.12 89 ALA A C 1
ATOM 669 O O . ALA A 1 89 ? -5.150 6.461 3.594 1.00 98.12 89 ALA A O 1
ATOM 670 N N . ASN A 1 90 ? -5.537 5.647 1.542 1.00 98.56 90 ASN A N 1
ATOM 671 C CA . ASN A 1 90 ? -6.211 4.436 2.031 1.00 98.56 90 ASN A CA 1
ATOM 672 C C . ASN A 1 90 ? -5.407 3.152 1.810 1.00 98.56 90 ASN A C 1
ATOM 674 O O . ASN A 1 90 ? -4.752 2.966 0.778 1.00 98.56 90 ASN A O 1
ATOM 678 N N . MET A 1 91 ? -5.537 2.233 2.767 1.00 98.44 91 MET A N 1
ATOM 679 C CA . MET A 1 91 ? -5.086 0.845 2.668 1.00 98.44 91 MET A CA 1
ATOM 680 C C . MET A 1 91 ? -6.269 -0.102 2.840 1.00 98.44 91 MET A C 1
ATOM 682 O O . MET A 1 91 ? -7.012 -0.007 3.813 1.00 98.44 91 MET A O 1
ATOM 686 N N . THR A 1 92 ? -6.444 -1.033 1.904 1.00 98.69 92 THR A N 1
ATOM 687 C CA . THR A 1 92 ? -7.537 -2.009 1.926 1.00 98.69 92 THR A CA 1
ATOM 688 C C . THR A 1 92 ? -7.034 -3.412 1.605 1.00 98.69 92 THR A C 1
ATOM 690 O O . THR A 1 92 ? -6.527 -3.650 0.510 1.00 98.69 92 THR A O 1
ATOM 693 N N . GLY A 1 93 ? -7.242 -4.363 2.515 1.00 98.38 93 GLY A N 1
ATOM 694 C CA . GLY A 1 93 ? -6.926 -5.777 2.312 1.00 98.38 93 GLY A CA 1
ATOM 695 C C . GLY A 1 93 ? -6.124 -6.376 3.464 1.00 98.38 93 GLY A C 1
ATOM 696 O O . GLY A 1 93 ? -6.519 -6.238 4.615 1.00 98.38 93 GLY A O 1
ATOM 697 N N . VAL A 1 94 ? -5.039 -7.086 3.158 1.00 98.69 94 VAL A N 1
ATOM 698 C CA . VAL A 1 94 ? -4.185 -7.757 4.147 1.00 98.69 94 VAL A CA 1
ATOM 699 C C . VAL A 1 94 ? -2.840 -7.046 4.211 1.00 98.69 94 VAL A C 1
ATOM 701 O O . VAL A 1 94 ? -2.086 -7.038 3.242 1.00 98.69 94 VAL A O 1
ATOM 704 N N . ASN A 1 95 ? -2.528 -6.461 5.357 1.00 98.56 95 ASN A N 1
ATOM 705 C CA . ASN A 1 95 ? -1.395 -5.569 5.533 1.00 98.56 95 ASN A CA 1
ATOM 706 C C . ASN A 1 95 ? -0.517 -6.065 6.681 1.00 98.56 95 ASN A C 1
ATOM 708 O O . ASN A 1 95 ? -0.977 -6.157 7.815 1.00 98.56 95 ASN A O 1
ATOM 712 N N . LEU A 1 96 ? 0.737 -6.398 6.392 1.00 98.44 96 LEU A N 1
ATOM 713 C CA . LEU A 1 96 ? 1.697 -6.939 7.348 1.00 98.44 96 LEU A CA 1
ATOM 714 C C . LEU A 1 96 ? 2.917 -6.022 7.425 1.00 98.44 96 LEU A C 1
ATOM 716 O O . LEU A 1 96 ? 3.494 -5.656 6.401 1.00 98.44 96 LEU A O 1
ATOM 720 N N . GLY A 1 97 ? 3.337 -5.696 8.642 1.00 97.69 97 GLY A N 1
ATOM 721 C CA . GLY A 1 97 ? 4.514 -4.890 8.924 1.00 97.69 97 GLY A CA 1
ATOM 722 C C . GLY A 1 97 ? 5.161 -5.294 10.242 1.00 97.69 97 GLY A C 1
ATOM 723 O O . GLY A 1 97 ? 4.481 -5.375 11.260 1.00 97.69 97 GLY A O 1
ATOM 724 N N . LEU A 1 98 ? 6.476 -5.523 10.266 1.00 97.12 98 LEU A N 1
ATOM 725 C CA . LEU A 1 98 ? 7.152 -5.908 11.514 1.00 97.12 98 LEU A CA 1
ATOM 726 C C . LEU A 1 98 ? 7.059 -4.831 12.598 1.00 97.12 98 LEU A C 1
ATOM 728 O O . LEU A 1 98 ? 6.895 -5.155 13.764 1.00 97.12 98 LEU A O 1
ATOM 732 N N . LEU A 1 99 ? 7.168 -3.556 12.236 1.00 97.44 99 LEU A N 1
ATOM 733 C CA . LEU A 1 99 ? 6.990 -2.442 13.161 1.00 97.44 99 LEU A CA 1
ATOM 734 C C . LEU A 1 99 ? 5.550 -1.948 13.130 1.00 97.44 99 LEU A C 1
ATOM 736 O O . LEU A 1 99 ? 4.961 -1.740 14.179 1.00 97.44 99 LEU A O 1
ATOM 740 N N . GLY A 1 100 ? 4.942 -1.785 11.958 1.00 97.38 100 GLY A N 1
ATOM 741 C CA . GLY A 1 100 ? 3.559 -1.329 11.923 1.00 97.38 100 GLY A CA 1
ATOM 742 C C . GLY A 1 100 ? 2.953 -1.175 10.544 1.00 97.38 100 GLY A C 1
ATOM 743 O O . GLY A 1 100 ? 3.627 -1.287 9.517 1.00 97.38 100 GLY A O 1
ATOM 744 N N . VAL A 1 101 ? 1.656 -0.894 10.549 1.00 98.25 101 VAL A N 1
ATOM 745 C CA . VAL A 1 101 ? 0.858 -0.613 9.355 1.00 98.25 101 VAL A CA 1
ATOM 746 C C . VAL A 1 101 ? 0.209 0.759 9.508 1.00 98.25 101 VAL A C 1
ATOM 748 O O . VAL A 1 101 ? -0.320 1.057 10.576 1.00 98.25 101 VAL A O 1
ATOM 751 N N . GLY A 1 102 ? 0.250 1.602 8.476 1.00 97.62 102 GLY A N 1
ATOM 752 C CA . GLY A 1 102 ? -0.246 2.977 8.566 1.00 97.62 102 GLY A CA 1
ATOM 753 C C . GLY A 1 102 ? -1.017 3.446 7.337 1.00 97.62 102 GLY A C 1
ATOM 754 O O . GLY A 1 102 ? -0.578 3.226 6.213 1.00 97.62 102 GLY A O 1
ATOM 755 N N . ALA A 1 103 ? -2.118 4.165 7.540 1.00 98.25 103 ALA A N 1
ATOM 756 C CA . ALA A 1 103 ? -2.822 4.888 6.483 1.00 98.25 103 ALA A CA 1
ATOM 757 C C . ALA A 1 103 ? -3.057 6.353 6.885 1.00 98.25 103 ALA A C 1
ATOM 759 O O . ALA A 1 103 ? -3.402 6.642 8.027 1.00 98.25 103 ALA A O 1
ATOM 760 N N . GLY A 1 104 ? -2.887 7.297 5.962 1.00 97.94 104 GLY A N 1
ATOM 761 C CA . GLY A 1 104 ? -3.184 8.710 6.230 1.00 97.94 104 GLY A CA 1
ATOM 762 C C . GLY A 1 104 ? -4.682 9.001 6.364 1.00 97.94 104 GLY A C 1
ATOM 763 O O . GLY A 1 104 ? -5.061 9.961 7.024 1.00 97.94 104 GLY A O 1
ATOM 764 N N . GLU A 1 105 ? -5.533 8.156 5.785 1.00 98.50 105 GLU A N 1
ATOM 765 C CA . GLU A 1 105 ? -6.986 8.221 5.903 1.00 98.50 105 GLU A CA 1
ATOM 766 C C . GLU A 1 105 ? -7.527 6.927 6.508 1.00 98.50 105 GLU A C 1
ATOM 768 O O . GLU A 1 105 ? -7.516 6.798 7.727 1.00 98.50 105 GLU A O 1
ATOM 773 N N . ASN A 1 106 ? -7.988 5.975 5.691 1.00 98.62 106 ASN A N 1
ATOM 774 C CA . ASN A 1 106 ? -8.669 4.776 6.174 1.00 98.62 106 ASN A CA 1
ATOM 775 C C . ASN A 1 106 ? -7.802 3.522 6.025 1.00 98.62 106 ASN A C 1
ATOM 777 O O . ASN A 1 106 ? -7.161 3.303 4.992 1.00 98.62 106 ASN A O 1
ATOM 781 N N . LEU A 1 107 ? -7.839 2.666 7.043 1.00 98.56 107 LEU A N 1
ATOM 782 C CA . LEU A 1 107 ? -7.177 1.367 7.061 1.00 98.56 107 LEU A CA 1
ATOM 783 C C . LEU A 1 107 ? -8.229 0.266 7.238 1.00 98.56 107 LEU A C 1
ATOM 785 O O . LEU A 1 107 ? -8.834 0.131 8.299 1.00 98.56 107 LEU A O 1
ATOM 789 N N . THR A 1 108 ? -8.459 -0.531 6.196 1.00 98.62 108 THR A N 1
ATOM 790 C CA . THR A 1 108 ? -9.548 -1.515 6.152 1.00 98.62 108 THR A CA 1
ATOM 791 C C . THR A 1 108 ? -9.032 -2.924 5.855 1.00 98.62 108 THR A C 1
ATOM 793 O O . THR A 1 108 ? -8.340 -3.133 4.861 1.00 98.62 108 THR A O 1
ATOM 796 N N . GLY A 1 109 ? -9.422 -3.915 6.656 1.00 98.25 109 GLY A N 1
ATOM 797 C CA . GLY A 1 109 ? -9.139 -5.335 6.428 1.00 98.25 109 GLY A CA 1
ATOM 798 C C . GLY A 1 109 ? -8.385 -5.996 7.582 1.00 98.25 109 GLY A C 1
ATOM 799 O O . GLY A 1 109 ? -8.775 -5.837 8.734 1.00 98.25 109 GLY A O 1
ATOM 800 N N . ILE A 1 110 ? -7.353 -6.784 7.276 1.00 98.56 110 ILE A N 1
ATOM 801 C CA . ILE A 1 110 ? -6.502 -7.450 8.271 1.00 98.56 110 ILE A CA 1
ATOM 802 C C . ILE A 1 110 ? -5.184 -6.687 8.353 1.00 98.56 110 ILE A C 1
ATOM 804 O O . ILE A 1 110 ? -4.427 -6.664 7.385 1.00 98.56 110 ILE A O 1
ATOM 808 N N . ASN A 1 111 ? -4.893 -6.097 9.506 1.00 98.25 111 ASN A N 1
ATOM 809 C CA . ASN A 1 111 ? -3.701 -5.293 9.744 1.00 98.25 111 ASN A CA 1
ATOM 810 C C . ASN A 1 111 ? -2.873 -5.934 10.854 1.00 98.25 111 ASN A C 1
ATOM 812 O O . ASN A 1 111 ? -3.322 -6.036 11.990 1.00 98.25 111 ASN A O 1
ATOM 816 N N . ILE A 1 112 ? -1.661 -6.369 10.529 1.00 98.06 112 ILE A N 1
ATOM 817 C CA . ILE A 1 112 ? -0.737 -7.000 11.470 1.00 98.06 112 ILE A CA 1
ATOM 818 C C . ILE A 1 112 ? 0.520 -6.141 11.519 1.00 98.06 112 ILE A C 1
ATOM 820 O O . ILE A 1 112 ? 1.331 -6.155 10.593 1.00 98.06 112 ILE A O 1
ATOM 824 N N . GLY A 1 113 ? 0.657 -5.372 12.592 1.00 97.38 113 GLY A N 1
ATOM 825 C CA . GLY A 1 113 ? 1.789 -4.495 12.846 1.00 97.38 113 GLY A CA 1
ATOM 826 C C . GLY A 1 113 ? 2.467 -4.889 14.145 1.00 97.38 113 GLY A C 1
ATOM 827 O O . GLY A 1 113 ? 1.807 -4.873 15.173 1.00 97.38 113 GLY A O 1
ATOM 828 N N . GLY A 1 114 ? 3.758 -5.229 14.153 1.00 96.75 114 GLY A N 1
ATOM 829 C CA . GLY A 1 114 ? 4.373 -5.731 15.391 1.00 96.75 114 GLY A CA 1
ATOM 830 C C . GLY A 1 114 ? 4.310 -4.738 16.555 1.00 96.75 114 GLY A C 1
ATOM 831 O O . GLY A 1 114 ? 4.046 -5.163 17.672 1.00 96.75 114 GLY A O 1
ATOM 832 N N . LEU A 1 115 ? 4.434 -3.429 16.314 1.00 97.25 115 LEU A N 1
ATOM 833 C CA . LEU A 1 115 ? 4.133 -2.394 17.312 1.00 97.25 115 LEU A CA 1
ATOM 834 C C . LEU A 1 115 ? 2.655 -1.987 17.278 1.00 97.25 115 LEU A C 1
ATOM 836 O O . LEU A 1 115 ? 2.077 -1.789 18.337 1.00 97.25 115 LEU A O 1
ATOM 840 N N . GLY A 1 116 ? 2.032 -1.876 16.102 1.00 96.44 116 GLY A N 1
ATOM 841 C CA . GLY A 1 116 ? 0.619 -1.502 15.995 1.00 96.44 116 GLY A CA 1
ATOM 842 C C . GLY A 1 116 ? 0.145 -1.142 14.588 1.00 96.44 116 GLY A C 1
ATOM 843 O O . GLY A 1 116 ? 0.906 -1.197 13.616 1.00 96.44 116 GLY A O 1
ATOM 844 N N . ALA A 1 117 ? -1.123 -0.743 14.497 1.00 97.81 117 ALA A N 1
ATOM 845 C CA . ALA A 1 117 ? -1.760 -0.241 13.279 1.00 97.81 117 ALA A CA 1
ATOM 846 C C . ALA A 1 117 ? -2.352 1.162 13.503 1.00 97.81 117 ALA A C 1
ATOM 848 O O . ALA A 1 117 ? -2.936 1.429 14.551 1.00 97.81 117 ALA A O 1
ATOM 849 N N . GLY A 1 118 ? -2.202 2.064 12.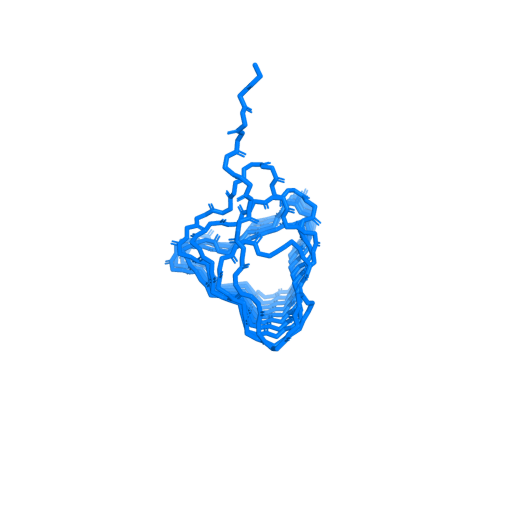532 1.00 97.62 118 GLY A N 1
ATOM 850 C CA . GLY A 1 118 ? -2.646 3.455 12.656 1.00 97.62 118 GLY A CA 1
ATOM 851 C C . GLY A 1 118 ? -3.371 3.970 11.418 1.00 97.62 118 GLY A C 1
ATOM 852 O O . GLY A 1 118 ? -2.954 3.686 10.294 1.00 97.62 118 GLY A O 1
ATOM 853 N N . ALA A 1 119 ? -4.421 4.764 11.616 1.00 98.44 119 ALA A N 1
ATOM 854 C CA . ALA A 1 119 ? -5.103 5.471 10.536 1.00 98.44 119 ALA A CA 1
ATOM 855 C C . ALA A 1 119 ? -5.416 6.923 10.924 1.00 98.44 119 ALA A C 1
ATOM 857 O O . ALA A 1 119 ? -5.763 7.201 12.069 1.00 98.44 119 ALA A O 1
ATOM 858 N N . GLY A 1 120 ? -5.305 7.859 9.980 1.00 98.38 120 GLY A N 1
ATOM 859 C CA . GLY A 1 120 ? -5.649 9.262 10.240 1.00 98.38 120 GLY A CA 1
ATOM 860 C C . GLY A 1 120 ? -7.152 9.508 10.404 1.00 98.38 120 GLY A C 1
ATOM 861 O O . GLY A 1 120 ? -7.532 10.460 11.076 1.00 98.38 120 GLY A O 1
ATOM 862 N N . LYS A 1 121 ? -7.992 8.643 9.825 1.00 98.62 121 LYS A N 1
ATOM 863 C CA . LYS A 1 121 ? -9.454 8.658 9.960 1.00 98.62 121 LYS A CA 1
ATOM 864 C C . LYS A 1 121 ? -9.918 7.370 10.619 1.00 98.62 121 LYS A C 1
ATOM 866 O O . LYS A 1 121 ? -9.807 7.271 11.832 1.00 98.62 121 LYS A O 1
ATOM 871 N N . ASN A 1 122 ? -10.348 6.377 9.839 1.00 98.44 122 ASN A N 1
ATOM 872 C CA . ASN A 1 122 ? -11.013 5.180 10.349 1.00 98.44 122 ASN A CA 1
ATOM 873 C C . ASN A 1 122 ? -10.150 3.920 10.222 1.00 98.44 122 ASN A C 1
ATOM 875 O O . ASN A 1 122 ? -9.484 3.698 9.205 1.00 98.44 122 ASN A O 1
ATOM 879 N N . ILE A 1 123 ? -10.228 3.050 11.227 1.00 98.50 123 ILE A N 1
ATOM 880 C CA . ILE A 1 123 ? -9.748 1.667 11.162 1.00 98.50 123 ILE A CA 1
ATOM 881 C C . ILE A 1 123 ? -10.957 0.734 11.126 1.00 98.50 123 ILE A C 1
ATOM 883 O O . ILE A 1 123 ? -11.854 0.827 11.962 1.00 98.50 123 ILE A O 1
ATOM 887 N N . THR A 1 124 ? -10.981 -0.206 10.181 1.00 98.44 124 THR A N 1
ATOM 888 C CA . THR A 1 124 ? -12.055 -1.203 10.080 1.00 98.44 124 THR A CA 1
ATOM 889 C C . THR A 1 124 ? -11.504 -2.603 9.834 1.00 98.44 124 THR A C 1
ATOM 891 O O . THR A 1 124 ? -10.827 -2.825 8.833 1.00 98.44 124 THR A O 1
ATOM 894 N N . GLY A 1 125 ? -11.832 -3.571 10.689 1.00 97.75 125 GLY A N 1
ATOM 895 C CA . GLY A 1 125 ? -11.469 -4.982 10.518 1.00 97.75 125 GLY A CA 1
ATOM 896 C C . GLY A 1 125 ? -10.654 -5.552 11.679 1.00 97.75 125 GLY A C 1
ATOM 897 O O . GLY A 1 125 ? -10.880 -5.176 12.822 1.00 97.75 125 GLY A O 1
ATOM 898 N N . LEU A 1 126 ? -9.752 -6.491 11.385 1.00 98.12 126 LEU A N 1
ATOM 899 C CA . LEU A 1 126 ? -8.913 -7.164 12.382 1.00 98.12 126 LEU A CA 1
ATOM 900 C C . LEU A 1 126 ? -7.566 -6.449 12.502 1.00 98.12 126 LEU A C 1
ATOM 902 O O . LEU A 1 126 ? -6.845 -6.339 11.510 1.00 98.12 126 LEU A O 1
ATOM 906 N N . ASN A 1 127 ? -7.196 -6.024 13.706 1.00 97.56 127 ASN A N 1
ATOM 907 C CA . ASN A 1 127 ? -5.957 -5.308 13.976 1.00 97.56 127 ASN A CA 1
ATOM 908 C C . ASN A 1 127 ? -5.157 -6.019 15.062 1.00 97.56 127 ASN A C 1
ATOM 910 O O . ASN A 1 127 ? -5.589 -6.155 16.200 1.00 97.56 127 ASN A O 1
ATOM 914 N N . ILE A 1 128 ? -3.952 -6.457 14.712 1.00 96.94 128 ILE A N 1
ATOM 915 C CA . ILE A 1 128 ? -3.047 -7.150 15.623 1.00 96.94 128 ILE A CA 1
ATOM 916 C C . ILE A 1 128 ? -1.785 -6.313 15.754 1.00 96.94 128 ILE A C 1
ATOM 918 O O . ILE A 1 128 ? -1.089 -6.076 14.765 1.00 96.94 128 ILE A O 1
ATOM 922 N N . GLY A 1 129 ? -1.464 -5.908 16.979 1.00 96.44 129 GLY A N 1
ATOM 923 C CA . GLY A 1 129 ? -0.180 -5.301 17.290 1.00 96.44 129 GLY A CA 1
ATOM 924 C C . GLY A 1 129 ? 0.081 -5.168 18.778 1.00 96.44 129 GLY A C 1
ATOM 925 O O . GLY A 1 129 ? -0.849 -5.175 19.580 1.00 96.44 129 GLY A O 1
ATOM 926 N N . PHE A 1 130 ? 1.359 -5.081 19.146 1.00 96.69 130 PHE A N 1
ATOM 927 C CA . PHE A 1 130 ? 1.790 -5.141 20.544 1.00 96.69 130 PHE A CA 1
ATOM 928 C C . PHE A 1 130 ? 1.277 -3.970 21.392 1.00 96.69 130 PHE A C 1
ATOM 930 O O . PHE A 1 130 ? 0.869 -4.172 22.531 1.00 96.69 130 PHE A O 1
ATOM 937 N N . PHE A 1 131 ? 1.253 -2.759 20.834 1.00 96.25 131 PHE A N 1
ATOM 938 C CA . PHE A 1 131 ? 0.723 -1.558 21.484 1.00 96.25 131 PHE A CA 1
ATOM 939 C C . PHE A 1 131 ? -0.707 -1.207 21.034 1.00 96.25 131 PHE A C 1
ATOM 941 O O . PHE A 1 131 ? -1.232 -0.170 21.431 1.00 96.25 131 PHE A O 1
ATOM 948 N N . GLY A 1 132 ? -1.352 -2.067 20.238 1.00 93.75 132 GLY A N 1
ATOM 949 C CA . GLY A 1 132 ? -2.735 -1.898 19.785 1.00 93.75 132 GLY A CA 1
ATOM 950 C C . GLY A 1 132 ? -2.898 -1.157 18.453 1.00 93.75 132 GLY A C 1
ATOM 951 O O . GLY A 1 132 ? -1.990 -1.117 17.616 1.00 93.75 132 GLY A O 1
ATOM 952 N N . ALA A 1 133 ? -4.097 -0.608 18.241 1.00 96.50 133 ALA A N 1
ATOM 953 C CA . ALA A 1 133 ? -4.484 0.120 17.037 1.00 96.50 133 ALA A CA 1
ATOM 954 C C . ALA A 1 133 ? -5.137 1.466 17.383 1.00 96.50 133 ALA A C 1
ATOM 956 O O . ALA A 1 133 ? -5.851 1.565 18.380 1.00 96.50 133 ALA A O 1
ATOM 957 N N . GLY A 1 134 ? -4.892 2.495 16.568 1.00 96.62 134 GLY A N 1
ATOM 958 C CA . GLY A 1 134 ? -5.393 3.851 16.809 1.00 96.62 134 GLY A CA 1
ATOM 959 C C . GLY A 1 134 ? -5.882 4.546 15.542 1.00 96.62 134 GLY A C 1
ATOM 960 O O . GLY A 1 134 ? -5.231 4.483 14.499 1.00 96.62 134 GLY A O 1
ATOM 961 N N . ALA A 1 135 ? -7.019 5.227 15.650 1.00 97.94 135 ALA A N 1
ATOM 962 C CA . ALA A 1 135 ? -7.652 5.962 14.563 1.00 97.94 135 ALA A CA 1
ATOM 963 C C . ALA A 1 135 ? -7.961 7.399 15.014 1.00 97.94 135 ALA A C 1
ATOM 965 O O . ALA A 1 135 ? -8.151 7.638 16.207 1.00 97.94 135 ALA A O 1
ATOM 966 N N . GLY A 1 136 ? -7.963 8.357 14.084 1.00 97.94 136 GLY A N 1
ATOM 967 C CA . GLY A 1 136 ? -8.356 9.742 14.383 1.00 97.94 136 GLY A CA 1
ATOM 968 C C . GLY A 1 136 ? -9.868 9.918 14.556 1.00 97.94 136 GLY A C 1
ATOM 969 O O . GLY A 1 136 ? -10.305 10.848 15.231 1.00 97.94 136 GLY A O 1
ATOM 970 N N . GLU A 1 137 ? -10.641 9.015 13.959 1.00 98.19 137 GLU A N 1
ATOM 971 C CA . GLU A 1 137 ? -12.096 8.924 14.036 1.00 98.19 137 GLU A CA 1
ATOM 972 C C . GLU A 1 137 ? -12.455 7.557 14.656 1.00 98.19 137 GLU A C 1
ATOM 974 O O . GLU A 1 137 ? -12.132 7.308 15.819 1.00 98.19 137 GLU A O 1
ATOM 979 N N . ASP A 1 138 ? -13.064 6.639 13.899 1.00 97.94 138 ASP A N 1
ATOM 980 C CA . ASP A 1 138 ? -13.597 5.390 14.443 1.00 97.94 138 ASP A CA 1
ATOM 981 C C . ASP A 1 138 ? -12.638 4.194 14.311 1.00 97.94 138 ASP A C 1
ATOM 983 O O . ASP A 1 138 ? -11.963 3.993 13.296 1.00 97.94 138 ASP A O 1
ATOM 987 N N . VAL A 1 139 ? -12.650 3.319 15.324 1.00 97.50 139 VAL A N 1
ATOM 988 C CA . VAL A 1 139 ? -12.083 1.963 15.258 1.00 97.50 139 VAL A CA 1
ATOM 989 C C . VAL A 1 139 ? -13.232 0.963 15.327 1.00 97.50 139 VAL A C 1
ATOM 991 O O . VAL A 1 139 ? -13.901 0.843 16.349 1.00 97.50 139 VAL A O 1
ATOM 994 N N . THR A 1 140 ? -13.464 0.231 14.239 1.00 97.00 140 THR A N 1
ATOM 995 C CA . THR A 1 140 ? -14.528 -0.779 14.145 1.00 97.00 140 THR A CA 1
ATOM 996 C C . THR A 1 140 ? -13.940 -2.153 13.845 1.00 97.00 140 THR A C 1
ATOM 998 O O . THR A 1 140 ? -13.357 -2.362 12.784 1.00 97.00 140 THR A O 1
ATOM 1001 N N . GLY A 1 141 ? -14.139 -3.126 14.733 1.00 93.50 141 GLY A N 1
ATOM 1002 C CA . GLY A 1 141 ? -13.688 -4.502 14.527 1.00 93.50 141 GLY A CA 1
ATOM 1003 C C . GLY A 1 141 ? -13.033 -5.097 15.767 1.00 93.50 141 GLY A C 1
ATOM 1004 O O . GLY A 1 141 ? -13.459 -4.791 16.879 1.00 93.50 141 GLY A O 1
ATOM 1005 N N . ILE A 1 142 ? -12.048 -5.972 15.549 1.00 90.94 142 ILE A N 1
ATOM 1006 C CA . ILE A 1 142 ? -11.312 -6.707 16.593 1.00 90.94 142 ILE A CA 1
ATOM 1007 C C . ILE A 1 142 ? -9.863 -6.235 16.607 1.00 90.94 142 ILE A C 1
ATOM 1009 O O . ILE A 1 142 ? -9.284 -6.110 15.502 1.00 90.94 142 ILE A O 1
#

Foldseek 3Di:
DDPDPPFDWDDPPDLAEDEIETARQHHEEHYEYAEYANRQEYHEEYEYADYHDPRQARYAYAEEYEYQEDEHAHAHYAYAHAAFYEHAAEHEEHTYHAAFYEYAAEYEYATAHQAWYEYAAEYYEHIHYDVYYDYVYYYYYD

pLDDT: mean 94.15, std 11.98, range [36.72, 98.75]

Sequence (142 aa):
MTQGLNAQSLDIPSRRWGVSFGNSKEFTGLRFNFRDSQVRRVTGINITLWTPRKDNTEAVVSGLSLGLIPGGAQMKGIHIGLLGAGATANMTGVNLGLLGVGAGENLTGINIGGLGAGAGKNITGLNIGFFGAGAGEDVTGI

Secondary structure (DSSP, 8-state):
--------EEEEEETTEEEEEE--SEEEEEEEEEE--S--EEEEEEEEEEPPPTT-TT-EEEEEEEESS-EEEEEEEEEEESSEEEEEEEEEEEEEESSEEEESS-EEEEEEESSEEEESS-EEEEEE-TT-EEESS-EEE-

Radius of gyration: 15.08 Å; chains: 1; bounding box: 34×31×45 Å